Protein AF-A0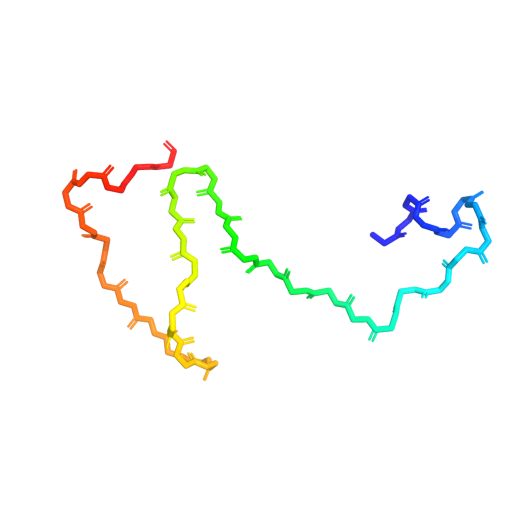A3C1WUW6-F1 (afdb_monomer_lite)

Foldseek 3Di:
DVVCVVVVHDDPDDDDQDDDQRGPPPADPPDDDDDDPPDDD

Secondary structure (DSSP, 8-state):
-HHHHTTT---S-----EETTEE-TTPPTT---PPPTT---

pLDDT: mean 94.73, std 3.07, range [83.56, 97.88]

Structure (mmCIF, N/CA/C/O backbone):
data_AF-A0A3C1WUW6-F1
#
_entry.id   AF-A0A3C1WUW6-F1
#
loop_
_atom_site.group_PDB
_atom_site.id
_atom_site.type_symbol
_atom_site.label_atom_id
_atom_site.label_alt_id
_atom_site.label_comp_id
_atom_site.label_asym_id
_atom_site.label_entity_id
_atom_site.label_seq_id
_atom_site.pdbx_PDB_ins_code
_atom_site.Cartn_x
_atom_site.Cartn_y
_atom_site.Cartn_z
_atom_site.occupancy
_atom_site.B_iso_or_equiv
_atom_site.auth_seq_id
_atom_site.auth_comp_id
_atom_site.auth_asym_id
_atom_site.auth_atom_id
_atom_site.pdbx_PDB_model_num
ATOM 1 N N . ARG A 1 1 ? -4.396 0.036 10.782 1.00 91.06 1 ARG A N 1
ATOM 2 C CA . ARG A 1 1 ? -5.875 0.157 10.758 1.00 91.06 1 ARG A CA 1
ATOM 3 C C . ARG A 1 1 ? -6.402 0.584 12.123 1.00 91.06 1 ARG A C 1
ATOM 5 O O . ARG A 1 1 ? -6.965 1.662 12.179 1.00 91.06 1 ARG A O 1
ATOM 12 N N . ARG A 1 2 ? -6.031 -0.115 13.207 1.00 95.75 2 ARG A N 1
ATOM 13 C CA . ARG A 1 2 ? -6.307 0.263 14.613 1.00 95.75 2 ARG A CA 1
ATOM 14 C C . ARG A 1 2 ? -6.194 1.761 14.950 1.00 95.75 2 ARG A C 1
ATOM 16 O O . ARG A 1 2 ? -7.069 2.288 15.610 1.00 95.75 2 ARG A O 1
ATOM 23 N N . MET A 1 3 ? -5.177 2.475 14.453 1.00 97.56 3 MET A N 1
ATOM 24 C CA . MET A 1 3 ? -5.056 3.928 14.689 1.00 97.56 3 MET A CA 1
ATOM 25 C C . MET A 1 3 ? -6.257 4.746 14.187 1.00 97.56 3 MET A C 1
ATOM 27 O O . MET A 1 3 ? -6.684 5.667 14.868 1.00 97.56 3 MET A O 1
ATOM 31 N N . CYS A 1 4 ? -6.804 4.417 13.013 1.00 97.38 4 CYS A N 1
ATOM 32 C CA . CYS A 1 4 ? -7.974 5.101 12.460 1.00 97.38 4 CYS A CA 1
ATOM 33 C C . CYS A 1 4 ? -9.254 4.727 13.225 1.00 97.38 4 CYS A C 1
ATOM 35 O O . CYS A 1 4 ? -10.106 5.581 13.442 1.00 97.38 4 CYS A O 1
ATOM 37 N N . GLU A 1 5 ? -9.357 3.479 13.688 1.00 96.69 5 GLU A N 1
ATOM 38 C CA . GLU A 1 5 ? -10.497 3.001 14.485 1.00 96.69 5 GLU A CA 1
ATOM 39 C C . GLU A 1 5 ? -10.609 3.750 15.822 1.00 96.69 5 GLU A C 1
ATOM 41 O O . GLU A 1 5 ? -11.711 4.095 16.237 1.00 96.69 5 GLU A O 1
ATOM 46 N N . LEU A 1 6 ? -9.474 4.083 16.452 1.00 97.62 6 LEU A N 1
ATOM 47 C CA . LEU A 1 6 ? -9.437 4.847 17.707 1.00 97.62 6 LEU A CA 1
ATOM 48 C C . LEU A 1 6 ? -10.058 6.249 17.596 1.00 97.62 6 LEU A C 1
ATOM 50 O O . LEU A 1 6 ? -10.477 6.802 18.607 1.00 97.62 6 LEU A O 1
ATOM 54 N N . VAL A 1 7 ? -10.120 6.817 16.389 1.00 97.88 7 VAL A N 1
ATOM 55 C CA . VAL A 1 7 ? -10.719 8.135 16.119 1.00 97.88 7 VAL A CA 1
ATOM 56 C C . VAL A 1 7 ? -12.042 8.033 15.350 1.00 97.88 7 VAL A C 1
ATOM 58 O O . VAL A 1 7 ? -12.501 9.014 14.774 1.00 97.88 7 VAL A O 1
ATOM 61 N N . GLY A 1 8 ? -12.661 6.846 15.318 1.00 97.50 8 GLY A N 1
ATOM 62 C CA . GLY A 1 8 ? -13.965 6.630 14.684 1.00 97.50 8 GLY A CA 1
ATOM 63 C C . GLY A 1 8 ? -13.941 6.589 13.152 1.00 97.50 8 GLY A C 1
ATOM 64 O O . GLY A 1 8 ? -14.987 6.725 12.523 1.00 97.50 8 GLY A O 1
ATOM 65 N N . LEU A 1 9 ? -12.771 6.399 12.531 1.00 97.88 9 LEU A N 1
ATOM 66 C CA . LEU A 1 9 ? -12.628 6.314 11.075 1.00 97.88 9 LEU A CA 1
ATOM 67 C C . LEU A 1 9 ? -12.546 4.858 10.598 1.00 97.88 9 LEU A C 1
ATOM 69 O O . LEU A 1 9 ? -11.775 4.053 11.128 1.00 97.88 9 LEU A O 1
ATOM 73 N N . HIS A 1 10 ? -13.278 4.536 9.526 1.00 96.69 10 HIS A N 1
ATOM 74 C CA . HIS A 1 10 ? -13.215 3.230 8.866 1.00 96.69 10 HIS A CA 1
ATOM 75 C C . HIS A 1 10 ? -12.266 3.252 7.659 1.00 96.69 10 HIS A C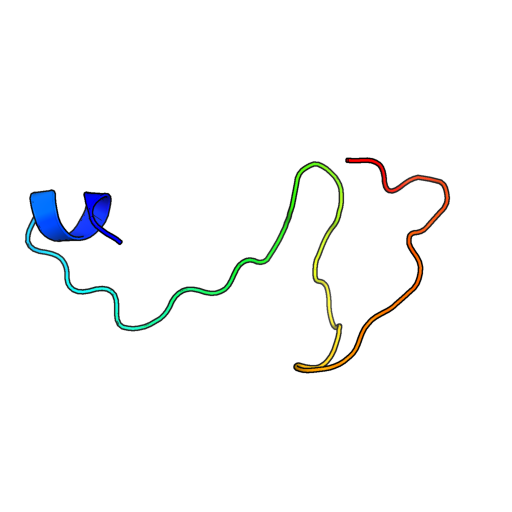 1
ATOM 77 O O . HIS A 1 10 ? -12.423 4.045 6.730 1.00 96.69 10 HIS A O 1
ATOM 83 N N . VAL A 1 11 ? -11.275 2.356 7.649 1.00 97.19 11 VAL A N 1
ATOM 84 C CA . VAL A 1 11 ? -10.296 2.262 6.556 1.00 97.19 11 VAL A CA 1
ATOM 85 C C . VAL A 1 11 ? -10.868 1.433 5.407 1.00 97.19 11 VAL A C 1
ATOM 87 O O . VAL A 1 11 ? -10.858 0.206 5.469 1.00 97.19 11 VAL A O 1
ATOM 90 N N . ILE A 1 12 ? -11.280 2.101 4.329 1.00 97.31 12 ILE A N 1
ATOM 91 C CA . ILE A 1 12 ? -11.796 1.456 3.107 1.00 97.31 12 ILE A CA 1
ATOM 92 C C . ILE A 1 12 ? -10.698 0.846 2.221 1.00 97.31 12 ILE A C 1
ATOM 94 O O . ILE A 1 12 ? -10.955 -0.050 1.423 1.00 97.31 12 ILE A O 1
ATOM 98 N N . GLY A 1 13 ? -9.454 1.306 2.362 1.00 96.44 13 GLY A N 1
ATOM 99 C CA . GLY A 1 13 ? -8.326 0.845 1.561 1.00 96.44 13 GLY A CA 1
ATOM 100 C C . GLY A 1 13 ? -6.997 1.219 2.199 1.00 96.44 13 GLY A C 1
ATOM 101 O O . GLY A 1 13 ? -6.876 2.245 2.865 1.00 96.44 13 GLY A O 1
ATOM 102 N N . LEU A 1 14 ? -5.988 0.369 2.017 1.00 96.56 14 LEU A N 1
ATOM 103 C CA . LEU A 1 14 ? -4.636 0.627 2.501 1.00 96.56 14 LEU A CA 1
ATOM 104 C C . LEU A 1 14 ? -3.629 0.124 1.469 1.00 96.56 14 LEU A C 1
ATOM 106 O O . LEU A 1 14 ? -3.458 -1.083 1.309 1.00 96.56 14 LEU A O 1
ATOM 110 N N . LYS A 1 15 ? -2.959 1.054 0.787 1.00 95.50 15 LYS A N 1
ATOM 111 C CA . LYS A 1 15 ? -1.912 0.762 -0.196 1.00 95.50 15 LYS A CA 1
ATOM 112 C C . LYS A 1 15 ? -0.567 1.230 0.349 1.00 95.50 15 LYS A C 1
ATOM 114 O O . LYS A 1 15 ? -0.391 2.409 0.641 1.00 95.50 15 LYS A O 1
ATOM 119 N N . ARG A 1 16 ? 0.399 0.319 0.474 1.00 96.62 16 ARG A N 1
ATOM 120 C CA . ARG A 1 16 ? 1.776 0.673 0.843 1.00 96.62 16 ARG A CA 1
ATOM 121 C C . ARG A 1 16 ? 2.525 1.131 -0.406 1.00 96.62 16 ARG A C 1
ATOM 123 O O . ARG A 1 16 ? 2.762 0.327 -1.297 1.00 96.62 16 ARG A O 1
ATOM 130 N N . VAL A 1 17 ? 2.881 2.412 -0.464 1.00 96.19 17 VAL A N 1
ATOM 131 C CA . VAL A 1 17 ? 3.497 3.038 -1.653 1.00 96.19 17 VAL A CA 1
ATOM 132 C C . VAL A 1 17 ? 5.023 3.179 -1.566 1.00 96.19 17 VAL A C 1
ATOM 134 O O . VAL A 1 17 ? 5.669 3.465 -2.571 1.00 96.19 17 VAL A O 1
ATOM 137 N N . ARG A 1 18 ? 5.609 2.988 -0.377 1.00 95.19 18 ARG A N 1
ATOM 138 C CA . ARG A 1 18 ? 7.049 3.133 -0.112 1.00 95.19 18 ARG A CA 1
ATOM 139 C C . ARG A 1 18 ? 7.468 2.302 1.107 1.00 95.19 18 ARG A C 1
ATOM 141 O O . ARG A 1 18 ? 6.659 2.116 2.019 1.00 95.19 18 ARG A O 1
ATOM 148 N N . ILE A 1 19 ? 8.718 1.843 1.134 1.00 95.19 19 ILE A N 1
ATOM 149 C CA . ILE A 1 19 ? 9.414 1.303 2.314 1.00 95.19 19 ILE A CA 1
ATOM 150 C C . ILE A 1 19 ? 10.813 1.925 2.346 1.00 95.19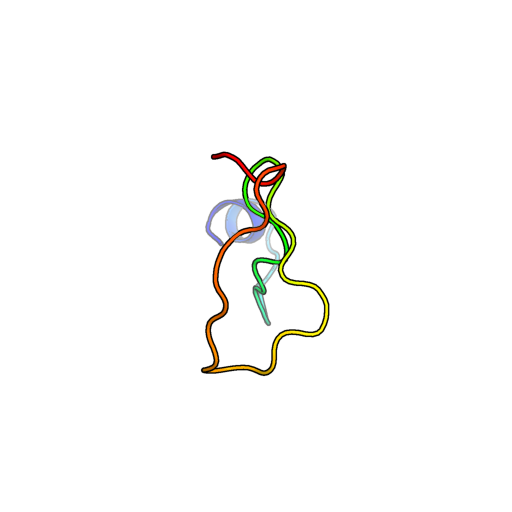 19 ILE A C 1
ATOM 152 O O . ILE A 1 19 ? 11.588 1.699 1.422 1.00 95.19 19 ILE A O 1
ATOM 156 N N . GLY A 1 20 ? 11.135 2.715 3.374 1.00 94.44 20 GLY A N 1
ATOM 157 C CA . GLY A 1 20 ? 12.418 3.427 3.426 1.00 94.44 20 GLY A CA 1
ATOM 158 C C . GLY A 1 20 ? 12.640 4.270 2.164 1.00 94.44 20 GLY A C 1
ATOM 159 O O . GLY A 1 20 ? 11.796 5.104 1.827 1.00 94.44 20 GLY A O 1
ATOM 160 N N . ASN A 1 21 ? 13.731 4.002 1.440 1.00 93.44 21 ASN A N 1
ATOM 161 C CA . ASN A 1 21 ? 14.061 4.650 0.163 1.00 93.44 21 ASN A CA 1
ATOM 162 C C . ASN A 1 21 ? 13.516 3.916 -1.081 1.00 93.44 21 ASN A C 1
ATOM 164 O O . ASN A 1 21 ? 13.731 4.380 -2.198 1.00 93.44 21 ASN A O 1
ATOM 168 N N . VAL A 1 22 ? 12.804 2.797 -0.911 1.00 94.62 22 VAL A N 1
ATOM 169 C CA . VAL A 1 22 ? 12.237 1.991 -2.003 1.00 94.62 22 VAL A CA 1
ATOM 170 C C . VAL A 1 22 ? 10.815 2.447 -2.319 1.00 94.62 22 VAL A C 1
ATOM 172 O O . VAL A 1 22 ? 9.922 2.383 -1.468 1.00 94.62 22 VAL A O 1
ATOM 175 N N . LEU A 1 23 ? 10.582 2.878 -3.558 1.00 95.00 23 LEU A N 1
ATOM 176 C CA . LEU A 1 23 ? 9.281 3.334 -4.055 1.00 95.00 23 LEU A CA 1
ATOM 177 C C . LEU A 1 23 ? 8.547 2.226 -4.823 1.00 95.00 23 LEU A C 1
ATOM 179 O O . LEU A 1 23 ? 9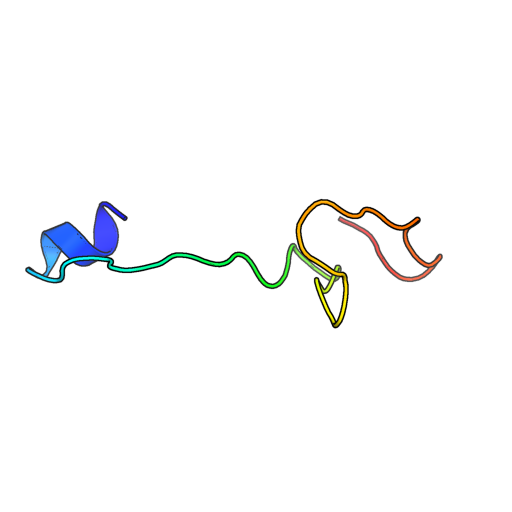.153 1.510 -5.622 1.00 95.00 23 LEU A O 1
ATOM 183 N N . LEU A 1 24 ? 7.222 2.130 -4.635 1.00 95.38 24 LEU A N 1
ATOM 184 C CA . LEU A 1 24 ? 6.370 1.245 -5.442 1.00 95.38 24 LEU A CA 1
ATOM 185 C C . LEU A 1 24 ? 6.345 1.685 -6.916 1.00 95.38 24 LEU A C 1
ATOM 187 O O . LEU A 1 24 ? 6.397 0.837 -7.803 1.00 95.38 24 LEU A O 1
ATOM 191 N N . GLY A 1 25 ? 6.304 3.000 -7.163 1.00 92.88 25 GLY A N 1
ATOM 192 C CA . GLY A 1 25 ? 6.255 3.574 -8.511 1.00 92.88 25 GLY A CA 1
ATOM 193 C C . GLY A 1 25 ? 5.082 3.032 -9.332 1.00 92.88 25 GLY A C 1
ATOM 194 O O . GLY A 1 25 ? 3.997 2.802 -8.792 1.00 92.88 25 GLY A O 1
ATOM 195 N N . ASP A 1 26 ? 5.343 2.781 -10.613 1.00 94.12 26 ASP A N 1
ATOM 196 C CA . ASP A 1 26 ? 4.372 2.265 -11.587 1.00 94.12 26 ASP A CA 1
ATOM 197 C C . ASP A 1 26 ? 4.355 0.729 -11.677 1.00 94.12 26 ASP A C 1
ATOM 199 O O . ASP A 1 26 ? 3.892 0.162 -12.665 1.00 94.12 26 ASP A O 1
ATOM 203 N N . LEU A 1 27 ? 4.870 0.025 -10.659 1.00 95.06 27 LEU A N 1
ATOM 204 C CA . LEU A 1 27 ? 4.878 -1.436 -10.647 1.00 95.06 27 LEU A CA 1
ATOM 205 C C . LEU A 1 27 ? 3.432 -1.973 -10.645 1.00 95.06 27 LEU A C 1
ATOM 207 O O . LEU A 1 27 ? 2.677 -1.681 -9.706 1.00 95.06 27 LEU A O 1
ATOM 211 N N . PRO A 1 28 ? 3.034 -2.782 -11.647 1.00 95.81 28 PRO A N 1
ATOM 212 C CA . PRO A 1 28 ? 1.700 -3.361 -11.681 1.00 95.81 28 PRO A CA 1
ATOM 213 C C . PRO A 1 28 ? 1.446 -4.265 -10.473 1.00 95.81 28 PRO A C 1
ATOM 215 O O . PRO A 1 28 ? 2.354 -4.884 -9.914 1.00 95.81 28 PRO A O 1
ATOM 218 N N . THR A 1 29 ? 0.183 -4.366 -10.069 1.00 95.69 29 THR A N 1
ATOM 219 C CA . THR A 1 29 ? -0.186 -5.196 -8.915 1.00 95.69 29 THR A CA 1
ATOM 220 C C . THR A 1 29 ? 0.106 -6.667 -9.215 1.00 95.69 29 THR A C 1
ATOM 222 O O . THR A 1 29 ? -0.245 -7.159 -10.282 1.00 95.69 29 THR A O 1
ATOM 225 N N . GLY A 1 30 ? 0.756 -7.364 -8.279 1.00 96.31 30 GLY A N 1
ATOM 226 C CA . GLY A 1 30 ? 1.160 -8.767 -8.441 1.00 96.31 30 GLY A CA 1
ATOM 227 C C . GLY A 1 30 ? 2.524 -8.968 -9.109 1.00 96.31 30 GLY A C 1
ATOM 228 O O . GLY A 1 30 ? 3.027 -10.088 -9.113 1.00 96.31 30 GLY A O 1
ATOM 229 N N . MET A 1 31 ? 3.147 -7.904 -9.620 1.00 96.56 31 MET A N 1
ATOM 230 C CA . MET A 1 31 ? 4.487 -7.959 -10.203 1.00 96.56 31 MET A CA 1
ATOM 231 C C . MET A 1 31 ? 5.571 -7.660 -9.164 1.00 96.56 31 MET A C 1
ATOM 233 O O . MET A 1 31 ? 5.313 -7.108 -8.092 1.00 96.56 31 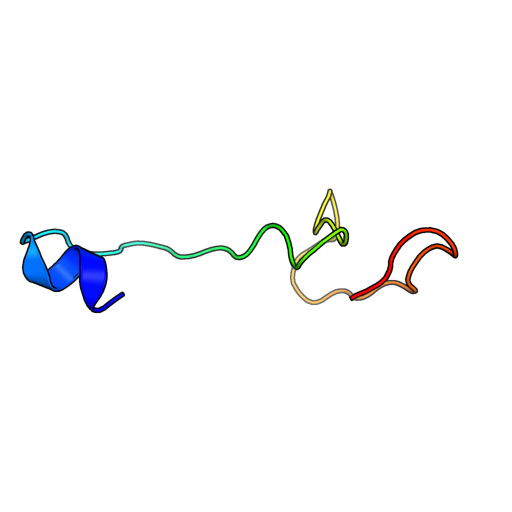MET A O 1
ATOM 237 N N . TRP A 1 32 ? 6.810 -7.994 -9.513 1.00 95.75 32 TRP A N 1
ATOM 238 C CA . TRP A 1 32 ? 8.011 -7.653 -8.758 1.00 95.75 32 TRP A CA 1
ATOM 239 C C . TRP A 1 32 ? 9.097 -7.138 -9.708 1.00 95.75 32 TRP A C 1
ATOM 241 O O . TRP A 1 32 ? 9.053 -7.376 -10.914 1.00 95.75 32 TRP A O 1
ATOM 251 N N . ARG A 1 33 ? 10.070 -6.410 -9.158 1.00 95.31 33 ARG A N 1
ATOM 252 C CA . ARG A 1 33 ? 11.262 -5.940 -9.873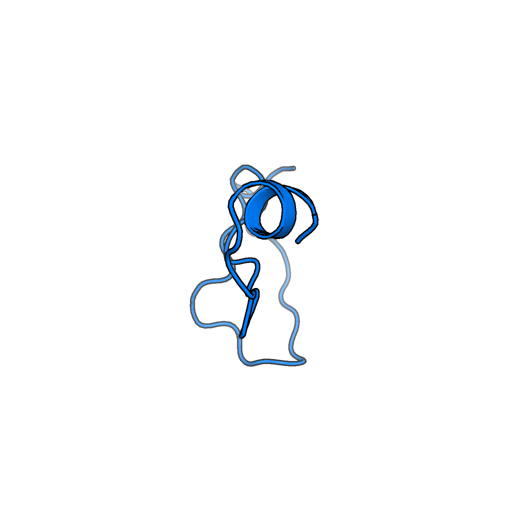 1.00 95.31 33 ARG A CA 1
ATOM 253 C C . ARG A 1 33 ? 12.483 -6.054 -8.973 1.00 95.31 33 ARG A C 1
ATOM 255 O O . ARG A 1 33 ? 12.351 -6.026 -7.750 1.00 95.31 33 ARG A O 1
ATOM 262 N N . PHE A 1 34 ? 13.663 -6.133 -9.575 1.00 94.81 34 PHE A N 1
ATOM 263 C CA . PHE A 1 34 ? 14.905 -5.974 -8.827 1.00 94.81 34 PHE A CA 1
ATOM 264 C C . PHE A 1 34 ? 15.050 -4.531 -8.325 1.00 94.81 34 PHE A C 1
ATOM 266 O O . PHE A 1 34 ? 14.546 -3.583 -8.939 1.00 94.81 34 PHE A O 1
ATOM 273 N N . LEU A 1 35 ? 15.723 -4.385 -7.184 1.00 93.62 35 LEU A N 1
ATOM 274 C CA . LEU A 1 35 ? 16.072 -3.080 -6.635 1.00 93.62 35 LEU A CA 1
ATOM 275 C C . LEU A 1 35 ? 17.196 -2.454 -7.453 1.00 93.62 35 LEU A C 1
ATOM 277 O O . LEU A 1 35 ? 18.128 -3.144 -7.875 1.00 93.62 35 LEU A O 1
ATOM 281 N N . ASP A 1 36 ? 17.123 -1.141 -7.647 1.00 89.56 36 ASP A N 1
ATOM 282 C CA . ASP A 1 36 ? 18.259 -0.392 -8.170 1.00 89.56 36 ASP A CA 1
ATOM 283 C C . ASP A 1 36 ? 19.385 -0.374 -7.119 1.00 89.56 36 ASP A C 1
ATOM 285 O O . ASP A 1 36 ? 19.150 -0.461 -5.914 1.00 89.56 36 ASP A O 1
ATOM 289 N N . LYS A 1 37 ? 20.634 -0.195 -7.546 1.00 91.94 37 LYS A N 1
ATOM 290 C CA . LYS A 1 37 ? 21.820 -0.107 -6.678 1.00 91.94 37 LYS A CA 1
ATOM 291 C C . LYS A 1 37 ? 21.698 0.982 -5.603 1.00 91.94 37 LYS A C 1
ATOM 293 O O . LYS A 1 37 ? 22.388 0.924 -4.585 1.00 91.94 37 LYS A O 1
ATOM 298 N N . LYS A 1 38 ? 20.858 1.992 -5.844 1.00 91.81 38 LYS A N 1
ATOM 299 C CA . LYS A 1 38 ? 20.579 3.101 -4.917 1.00 91.81 38 LYS A CA 1
ATOM 300 C C . LYS A 1 38 ? 19.468 2.787 -3.910 1.00 91.81 38 LYS A C 1
ATOM 302 O O . LYS A 1 38 ? 19.374 3.464 -2.890 1.00 91.81 38 LYS A O 1
ATOM 307 N N . GLU A 1 39 ? 18.635 1.789 -4.179 1.00 90.56 39 GLU A N 1
ATOM 308 C CA . GLU A 1 39 ? 17.506 1.415 -3.335 1.00 90.56 39 GLU A CA 1
ATOM 309 C C . GLU A 1 39 ? 17.969 0.441 -2.248 1.00 90.56 39 GLU A C 1
ATOM 311 O O . GLU A 1 39 ? 18.321 -0.707 -2.515 1.00 90.56 39 GLU A O 1
ATOM 316 N N . LYS A 1 40 ? 17.987 0.922 -1.003 1.00 85.44 40 LYS A N 1
ATOM 317 C CA . LYS A 1 40 ? 18.343 0.144 0.189 1.00 85.44 40 LYS A CA 1
ATOM 318 C C . LYS A 1 40 ? 17.230 0.246 1.231 1.00 85.44 40 LYS A C 1
ATOM 320 O O . LYS A 1 40 ? 16.532 1.265 1.281 1.00 85.44 40 LYS A O 1
ATOM 325 N N . PHE A 1 41 ? 17.080 -0.821 2.012 1.00 83.56 41 PHE A N 1
ATOM 326 C CA . PHE A 1 41 ? 16.163 -0.892 3.150 1.00 83.56 41 PHE A CA 1
ATOM 327 C C . PHE A 1 41 ? 16.727 -0.179 4.374 1.00 83.56 41 PHE A C 1
ATOM 329 O O . PHE A 1 41 ? 17.968 -0.207 4.543 1.00 83.56 41 PHE A O 1
#

Sequence (41 aa):
RRMCELVGLHVIGLKRVRIGNVLLGDLPTGMWRFLDKKEKF

Radius of gyration: 14.37 Å; chains: 1; bounding box: 36×17×29 Å